Protein AF-A0A961FK51-F1 (afdb_monomer)

Nearest PDB structures (foldseek):
  6w3f-assembly2_B  TM=7.776E-01  e=9.882E-03  synthetic construct
  6w3g-assembly1_A  TM=8.112E-01  e=1.552E-02  synthetic construct
  6w3g-assembly2_B  TM=9.075E-01  e=3.621E-02  synthetic construct
  6w40-assembly1_B  TM=6.971E-01  e=1.485E-01  synthetic construct
  6hnm-assembly1_A  TM=8.144E-01  e=3.274E-01  Streptomyces antibioticus

Radius of gyration: 15.44 Å; Cα contacts (8 Å, |Δi|>4): 160; chains: 1; bounding box: 41×38×41 Å

pLDDT: mean 79.66, std 21.92, range [26.62, 98.5]

Structure (mmCIF, N/CA/C/O backbone):
data_AF-A0A961FK51-F1
#
_entry.id   AF-A0A961FK51-F1
#
loop_
_atom_site.group_PDB
_atom_site.id
_atom_site.type_symbol
_atom_site.label_atom_id
_atom_site.label_alt_id
_atom_site.label_comp_id
_atom_site.label_asym_id
_atom_site.label_entity_id
_atom_site.label_seq_id
_atom_site.pdbx_PDB_ins_code
_atom_site.Cartn_x
_atom_site.Cartn_y
_atom_site.Cartn_z
_atom_site.occupancy
_atom_site.B_iso_or_equiv
_atom_site.auth_seq_id
_atom_site.auth_comp_id
_atom_site.auth_asym_id
_atom_site.auth_atom_id
_atom_site.pdbx_PDB_model_num
ATOM 1 N N . MET A 1 1 ? 21.772 5.260 -7.848 1.00 26.62 1 MET A N 1
ATOM 2 C CA . MET A 1 1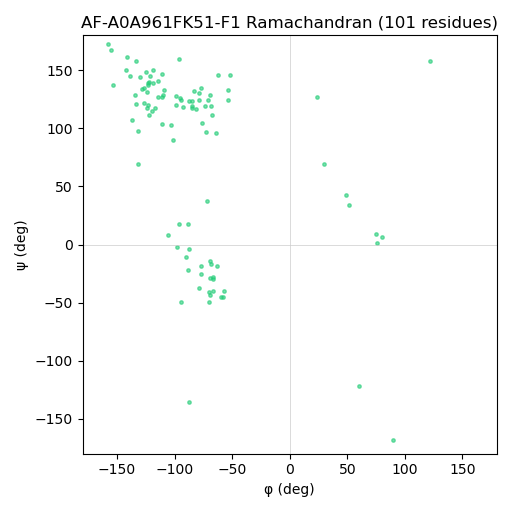 ? 21.547 5.307 -9.307 1.00 26.62 1 MET A CA 1
ATOM 3 C C . MET A 1 1 ? 20.097 5.715 -9.512 1.00 26.62 1 MET A C 1
ATOM 5 O O . MET A 1 1 ? 19.220 4.976 -9.098 1.00 26.62 1 MET A O 1
ATOM 9 N N . ARG A 1 2 ? 19.843 6.945 -9.978 1.00 27.06 2 ARG A N 1
ATOM 10 C CA . ARG A 1 2 ? 18.487 7.399 -10.325 1.00 27.06 2 ARG A CA 1
ATOM 11 C C . ARG A 1 2 ? 18.194 6.869 -11.724 1.00 27.06 2 ARG A C 1
ATOM 13 O O . ARG A 1 2 ? 18.912 7.239 -12.649 1.00 27.06 2 ARG A O 1
ATOM 20 N N . LEU A 1 3 ? 17.201 6.000 -11.871 1.00 31.23 3 LEU A N 1
ATOM 21 C CA . LEU A 1 3 ? 16.642 5.717 -13.186 1.00 31.23 3 LEU A CA 1
ATOM 22 C C . LEU A 1 3 ? 15.751 6.912 -13.523 1.00 31.23 3 LEU A C 1
ATOM 24 O O . LEU A 1 3 ? 14.723 7.130 -12.899 1.00 31.23 3 LEU A O 1
ATOM 28 N N . ASN A 1 4 ? 16.249 7.766 -14.412 1.00 37.56 4 ASN A N 1
ATOM 29 C CA . ASN A 1 4 ? 15.524 8.911 -14.937 1.00 37.56 4 ASN A CA 1
ATOM 30 C C . ASN A 1 4 ? 15.025 8.486 -16.322 1.00 37.56 4 ASN A C 1
ATOM 32 O O . ASN A 1 4 ? 15.760 8.602 -17.302 1.00 37.56 4 ASN A O 1
ATOM 36 N N . CYS A 1 5 ? 13.827 7.906 -16.391 1.00 31.66 5 CYS A N 1
ATOM 37 C CA . CYS A 1 5 ? 13.190 7.536 -17.651 1.00 31.66 5 CYS A CA 1
ATOM 38 C C . CYS A 1 5 ? 12.102 8.570 -17.958 1.00 31.66 5 CYS A C 1
ATOM 40 O O . CYS A 1 5 ? 11.050 8.601 -17.326 1.00 31.66 5 CYS A O 1
ATOM 42 N N . GLY A 1 6 ? 12.386 9.484 -18.886 1.00 37.53 6 GLY A N 1
ATOM 43 C CA . GLY A 1 6 ? 11.431 10.499 -19.312 1.00 37.53 6 GLY A CA 1
ATOM 44 C C . GLY A 1 6 ? 10.327 9.885 -20.167 1.00 37.53 6 GLY A C 1
ATOM 45 O O . GLY A 1 6 ? 10.497 9.749 -21.376 1.00 37.53 6 GLY A O 1
ATOM 46 N N . VAL A 1 7 ? 9.180 9.574 -19.564 1.00 40.78 7 VAL A N 1
ATOM 47 C CA . VAL A 1 7 ? 7.961 9.228 -20.305 1.00 40.78 7 VAL A CA 1
ATOM 48 C C . VAL A 1 7 ? 6.945 10.349 -20.123 1.00 40.78 7 VAL A C 1
ATOM 50 O O . VAL A 1 7 ? 6.312 10.505 -19.084 1.00 40.78 7 VAL A O 1
ATOM 53 N N . ARG A 1 8 ? 6.811 11.168 -21.169 1.00 40.88 8 ARG A N 1
ATOM 54 C CA . ARG A 1 8 ? 5.894 12.309 -21.221 1.00 40.88 8 ARG A CA 1
ATOM 55 C C . ARG A 1 8 ? 4.447 11.801 -21.317 1.00 40.88 8 ARG A C 1
ATOM 57 O O . ARG A 1 8 ? 4.105 11.072 -22.249 1.00 40.88 8 ARG A O 1
ATOM 64 N N . HIS A 1 9 ? 3.589 12.218 -20.386 1.00 37.31 9 HIS A N 1
ATOM 65 C CA . HIS A 1 9 ? 2.146 11.950 -20.424 1.00 37.31 9 HIS A CA 1
ATOM 66 C C . HIS A 1 9 ? 1.525 12.409 -21.761 1.00 37.31 9 HIS A C 1
ATOM 68 O O . HIS A 1 9 ? 1.750 13.535 -22.205 1.00 37.31 9 HIS A O 1
ATOM 74 N N . LYS A 1 10 ? 0.701 11.560 -22.395 1.00 44.88 10 LYS A N 1
ATOM 75 C CA . LYS A 1 10 ? 0.084 11.838 -23.712 1.00 44.88 10 LYS A CA 1
ATOM 76 C C . LYS A 1 10 ? -0.979 12.952 -23.710 1.00 44.88 10 LYS A C 1
ATOM 78 O O . LYS A 1 10 ? -1.338 13.419 -24.785 1.00 44.88 10 LYS A O 1
ATOM 83 N N . ASN A 1 11 ? -1.487 13.382 -22.551 1.00 43.94 11 ASN A N 1
ATOM 84 C CA . ASN A 1 11 ? -2.543 14.397 -22.460 1.00 43.94 11 ASN A CA 1
ATOM 85 C C . ASN A 1 11 ? -2.259 15.423 -21.349 1.00 43.94 11 ASN A C 1
ATOM 87 O O . ASN A 1 11 ? -2.367 15.115 -20.163 1.00 43.94 11 ASN A O 1
ATOM 91 N N . ASN A 1 12 ? -1.890 16.643 -21.741 1.00 49.66 12 ASN A N 1
ATOM 92 C CA . ASN A 1 12 ? -1.342 17.664 -20.842 1.00 49.66 12 ASN A CA 1
ATOM 93 C C . ASN A 1 12 ? -2.406 18.366 -19.971 1.00 49.66 12 ASN A C 1
ATOM 95 O O . ASN A 1 12 ? -2.073 18.961 -18.954 1.00 49.66 12 ASN A O 1
ATOM 99 N N . THR A 1 13 ? -3.688 18.290 -20.341 1.00 46.66 13 THR A N 1
ATOM 100 C CA . THR A 1 13 ? -4.809 18.964 -19.651 1.00 46.66 13 THR A CA 1
ATOM 101 C C . THR A 1 13 ? -5.458 18.138 -18.539 1.00 46.66 13 THR A C 1
ATOM 103 O O . THR A 1 13 ? -6.234 18.681 -17.761 1.00 46.66 13 THR A O 1
ATOM 106 N N . GLN A 1 14 ? -5.137 16.846 -18.429 1.00 46.41 14 GLN A N 1
ATOM 107 C CA . GLN A 1 14 ? -5.556 15.978 -17.314 1.00 46.41 14 GLN A CA 1
ATOM 108 C C . GLN A 1 14 ? -4.410 15.682 -16.340 1.00 46.41 14 GLN A C 1
ATOM 110 O O . GLN A 1 14 ? -4.545 14.840 -15.451 1.00 46.41 14 GLN A O 1
ATOM 115 N N . LYS A 1 15 ? -3.269 16.361 -16.506 1.00 43.84 15 LYS A N 1
ATOM 116 C CA . LYS A 1 15 ? -2.144 16.258 -15.586 1.00 43.84 15 LYS A CA 1
ATOM 117 C C . LYS A 1 15 ? -2.583 16.876 -14.258 1.00 43.84 15 LYS A C 1
ATOM 119 O O . LYS A 1 15 ? -2.807 18.082 -14.174 1.00 43.84 15 LYS A O 1
ATOM 124 N N . LEU A 1 16 ? -2.735 16.050 -13.223 1.00 47.66 16 LEU A N 1
ATOM 125 C CA . LEU A 1 16 ? -2.748 16.553 -11.849 1.00 47.66 16 LEU A CA 1
ATOM 126 C C . LEU A 1 16 ? -1.485 17.421 -11.665 1.00 47.66 16 LEU A C 1
ATOM 128 O O . LEU A 1 16 ? -0.463 17.071 -12.254 1.00 47.66 16 LEU A O 1
ATOM 132 N N . PRO A 1 17 ? -1.498 18.515 -10.880 1.00 50.75 17 PRO A N 1
ATOM 133 C CA . PRO A 1 17 ? -0.338 19.396 -10.663 1.00 50.75 17 PRO A CA 1
ATOM 134 C C . PRO A 1 17 ? 0.745 18.731 -9.787 1.00 50.75 17 PRO A C 1
ATOM 136 O O . PRO A 1 17 ? 1.359 19.344 -8.924 1.00 50.75 17 PRO A O 1
ATOM 139 N N . LEU A 1 18 ? 0.930 17.435 -9.982 1.00 53.22 18 LEU A N 1
ATOM 140 C CA . LEU A 1 18 ? 1.931 16.583 -9.396 1.00 53.22 18 LEU A CA 1
ATOM 141 C C . LEU A 1 18 ? 3.032 16.470 -10.447 1.00 53.22 18 LEU A C 1
ATOM 143 O O . LEU A 1 18 ? 2.761 16.157 -11.613 1.00 53.22 18 LEU A O 1
ATOM 147 N N . GLU A 1 19 ? 4.271 16.748 -10.058 1.00 52.50 19 GLU A N 1
ATOM 148 C CA . GLU A 1 19 ? 5.417 16.348 -10.865 1.00 52.50 19 GLU A CA 1
ATOM 149 C C . GLU A 1 19 ? 5.430 14.819 -10.911 1.00 52.50 19 GLU A C 1
ATOM 151 O O . GLU A 1 19 ? 5.792 14.186 -9.930 1.00 52.50 19 GLU A O 1
ATOM 156 N N . GLU A 1 20 ? 4.847 14.316 -12.004 1.00 63.50 20 GLU A N 1
ATOM 157 C CA . GLU A 1 20 ? 4.826 12.979 -12.610 1.00 63.50 20 GLU A CA 1
ATOM 158 C C . GLU A 1 20 ? 5.098 11.786 -11.668 1.00 63.50 20 GLU A C 1
ATOM 160 O O . GLU A 1 20 ? 6.072 11.738 -10.943 1.00 63.50 20 GLU A O 1
ATOM 165 N N . GLY A 1 21 ? 4.204 10.794 -11.663 1.00 62.84 21 GLY A N 1
ATOM 166 C CA . GLY A 1 21 ? 4.306 9.581 -10.842 1.00 62.84 21 GLY A CA 1
ATOM 167 C C . GLY A 1 21 ? 3.114 9.372 -9.902 1.00 62.84 21 GLY A C 1
ATOM 168 O O . GLY A 1 21 ? 2.360 10.298 -9.590 1.00 62.84 21 GLY A O 1
ATOM 169 N N . SER A 1 22 ? 2.890 8.128 -9.471 1.00 72.12 22 SER A N 1
ATOM 170 C CA . SER A 1 22 ? 1.736 7.785 -8.627 1.00 72.12 22 SER A CA 1
ATOM 171 C C . SER A 1 22 ? 1.852 8.374 -7.216 1.00 72.12 22 SER A C 1
ATOM 173 O O . SER A 1 22 ? 2.827 8.138 -6.502 1.00 72.12 22 SER A O 1
ATOM 175 N N . ILE A 1 23 ? 0.813 9.080 -6.753 1.00 80.50 23 ILE A N 1
ATOM 176 C CA . ILE A 1 23 ? 0.789 9.626 -5.383 1.00 80.50 23 ILE A CA 1
ATOM 177 C C . ILE A 1 23 ? 0.723 8.545 -4.313 1.00 80.50 23 ILE A C 1
ATOM 179 O O . ILE A 1 23 ? 1.227 8.766 -3.213 1.00 80.50 23 ILE A O 1
ATOM 183 N N . PHE A 1 24 ? 0.145 7.391 -4.643 1.00 86.06 24 PHE A N 1
ATOM 184 C CA . PHE A 1 24 ? -0.122 6.301 -3.707 1.00 86.06 24 PHE A CA 1
ATOM 185 C C . PHE A 1 24 ? 0.933 5.202 -3.727 1.00 86.06 24 PHE A C 1
ATOM 187 O O . PHE A 1 24 ? 0.820 4.268 -2.945 1.00 86.06 24 PHE A O 1
ATOM 194 N N . LEU A 1 25 ? 1.941 5.299 -4.594 1.00 81.25 25 LEU A N 1
ATOM 195 C CA . LEU A 1 25 ? 2.975 4.276 -4.707 1.00 81.25 25 LEU A CA 1
ATOM 196 C C . LEU A 1 25 ? 4.348 4.858 -4.389 1.00 81.25 25 LEU A C 1
ATOM 198 O O . LEU A 1 25 ? 4.630 6.048 -4.588 1.00 81.25 25 LEU A O 1
ATOM 202 N N . SER A 1 26 ? 5.220 4.009 -3.861 1.00 77.69 26 SER A N 1
ATOM 203 C CA . SER A 1 26 ? 6.618 4.369 -3.643 1.00 77.69 26 SER A CA 1
ATOM 204 C C . SER A 1 26 ? 7.447 4.341 -4.938 1.00 77.69 26 SER A C 1
ATOM 206 O O . SER A 1 26 ? 8.416 5.109 -5.035 1.00 77.69 26 SER A O 1
ATOM 208 N N . CYS A 1 27 ? 7.038 3.548 -5.937 1.00 78.75 27 CYS A N 1
ATOM 209 C CA . CYS A 1 27 ? 7.585 3.534 -7.297 1.00 78.75 27 CYS A CA 1
ATOM 210 C C . CYS A 1 27 ? 6.954 4.633 -8.169 1.00 78.75 27 CYS A C 1
ATOM 212 O O . CYS A 1 27 ? 5.734 4.811 -8.181 1.00 78.75 27 CYS A O 1
ATOM 214 N N . TYR A 1 28 ? 7.801 5.385 -8.876 1.00 74.94 28 TYR A N 1
ATOM 215 C CA . TYR A 1 28 ? 7.401 6.531 -9.696 1.00 74.94 28 TYR A CA 1
ATOM 216 C C . TYR A 1 28 ? 6.612 6.079 -10.929 1.00 74.94 28 TYR A C 1
ATOM 218 O O . TYR A 1 28 ? 5.557 6.631 -11.235 1.00 74.94 28 TYR A O 1
ATOM 226 N N . GLU A 1 29 ? 7.095 5.019 -11.570 1.00 78.50 29 GLU A N 1
ATOM 227 C CA . GLU A 1 29 ? 6.555 4.387 -12.772 1.00 78.50 29 GLU A CA 1
ATOM 228 C C . GLU A 1 29 ? 5.208 3.689 -12.516 1.00 78.50 29 GLU A C 1
ATOM 230 O O . GLU A 1 29 ? 4.442 3.427 -13.442 1.00 78.50 29 GLU A O 1
ATOM 235 N N . GLY A 1 30 ? 4.881 3.450 -11.244 1.00 83.19 30 GLY A N 1
ATOM 236 C CA . GLY A 1 30 ? 3.697 2.720 -10.815 1.00 83.19 30 GLY A CA 1
ATOM 237 C C . GLY A 1 30 ? 3.956 1.221 -10.690 1.00 83.19 30 GLY A C 1
ATOM 238 O O . GLY A 1 30 ? 5.098 0.779 -10.690 1.00 83.19 30 GLY A O 1
ATOM 239 N N . ALA A 1 31 ? 2.892 0.437 -10.535 1.00 87.31 31 ALA A N 1
ATOM 240 C CA . ALA A 1 31 ? 2.964 -1.017 -10.424 1.00 87.31 31 ALA A CA 1
ATOM 241 C C . ALA A 1 31 ? 2.201 -1.671 -11.579 1.00 87.31 31 ALA A C 1
ATOM 243 O O . ALA A 1 31 ? 1.108 -1.226 -11.933 1.00 87.31 31 ALA A O 1
ATOM 244 N N . SER A 1 32 ? 2.774 -2.735 -12.134 1.00 89.94 32 SER A N 1
ATOM 245 C CA . SER A 1 32 ? 2.134 -3.603 -13.125 1.00 89.94 32 SER A CA 1
ATOM 246 C C . SER A 1 32 ? 1.173 -4.584 -12.452 1.00 89.94 32 SER A C 1
ATOM 248 O O . SER A 1 32 ? 0.098 -4.859 -12.985 1.00 89.94 32 SER A O 1
ATOM 250 N N . THR A 1 33 ? 1.532 -5.092 -11.269 1.00 93.00 33 THR A N 1
ATOM 251 C CA . THR A 1 33 ? 0.710 -6.020 -10.480 1.00 93.00 33 THR A CA 1
ATOM 252 C C . THR A 1 33 ? 0.803 -5.716 -8.985 1.00 93.00 33 THR A C 1
ATOM 254 O O . THR A 1 33 ? 1.718 -5.025 -8.526 1.00 93.00 33 THR A O 1
ATOM 257 N N . PHE A 1 34 ? -0.167 -6.227 -8.225 1.00 95.38 34 PHE A N 1
ATOM 258 C CA . PHE A 1 34 ? -0.160 -6.175 -6.768 1.00 95.38 34 PHE A CA 1
ATOM 259 C C . PHE A 1 34 ? -0.719 -7.467 -6.169 1.00 95.38 34 PHE A C 1
ATOM 261 O O . PHE A 1 34 ? -1.618 -8.086 -6.742 1.00 95.38 34 PHE A O 1
ATOM 268 N N . GLU A 1 35 ? -0.239 -7.809 -4.979 1.00 97.44 35 GLU A N 1
ATOM 269 C CA . GLU A 1 35 ? -0.779 -8.858 -4.124 1.00 97.44 35 GLU A CA 1
ATOM 270 C C . GLU A 1 35 ? -0.991 -8.317 -2.708 1.00 97.44 35 GLU A C 1
ATOM 272 O O . GLU A 1 35 ? -0.242 -7.473 -2.209 1.00 97.44 35 GLU A O 1
ATOM 277 N N . ILE A 1 36 ? -2.058 -8.778 -2.055 1.00 97.31 36 ILE A N 1
ATOM 278 C CA . ILE A 1 36 ? -2.300 -8.457 -0.649 1.00 97.31 36 ILE A CA 1
ATOM 279 C C . ILE A 1 36 ? -1.513 -9.450 0.197 1.00 97.31 36 ILE A C 1
ATOM 281 O O . ILE A 1 36 ? -1.780 -10.650 0.150 1.00 97.31 36 ILE A O 1
ATOM 285 N N . GLY A 1 37 ? -0.571 -8.935 0.979 1.00 95.62 37 GLY A N 1
ATOM 286 C CA . GLY A 1 37 ? 0.207 -9.728 1.917 1.00 95.62 37 GLY A CA 1
ATOM 287 C C . GLY A 1 37 ? -0.486 -9.855 3.277 1.00 95.62 37 GLY A C 1
ATOM 288 O O . GLY A 1 37 ? -1.687 -10.100 3.398 1.00 95.62 37 GLY A O 1
ATOM 289 N N . SER A 1 38 ? 0.293 -9.679 4.339 1.00 97.12 38 SER A N 1
ATOM 290 C CA . SER A 1 38 ? -0.180 -9.696 5.720 1.00 97.12 38 SER A CA 1
ATOM 291 C C . SER A 1 38 ? -1.185 -8.584 6.048 1.00 97.12 38 SER A C 1
ATOM 293 O O . SER A 1 38 ? -1.096 -7.453 5.563 1.00 97.12 38 SER A O 1
ATOM 295 N N . ILE A 1 39 ? -2.127 -8.915 6.934 1.00 98.06 39 ILE A N 1
ATOM 296 C CA . ILE A 1 39 ? -3.128 -7.997 7.479 1.00 98.06 39 ILE A 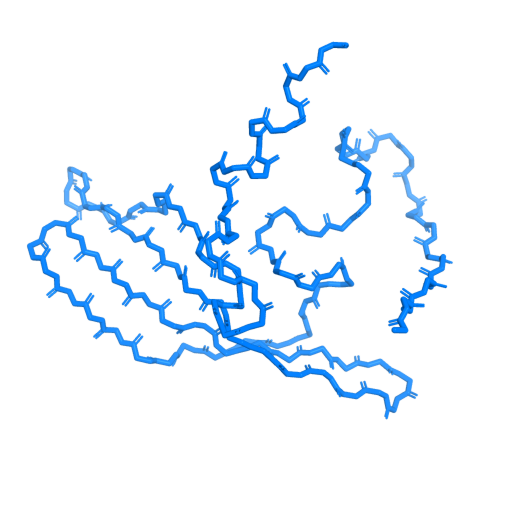CA 1
ATOM 297 C C . ILE A 1 39 ? -3.060 -8.077 9.004 1.00 98.06 39 ILE A C 1
ATOM 299 O O . ILE A 1 39 ? -3.285 -9.140 9.584 1.00 98.06 39 ILE A O 1
ATOM 303 N N . ALA A 1 40 ? -2.799 -6.948 9.658 1.00 98.06 40 ALA A N 1
ATOM 304 C CA . ALA A 1 40 ? -2.823 -6.819 11.111 1.00 98.06 40 ALA A CA 1
ATOM 305 C C . ALA A 1 40 ? -3.908 -5.818 11.521 1.00 98.06 40 ALA A C 1
ATOM 307 O O . ALA A 1 40 ? -3.831 -4.644 11.171 1.00 98.06 40 ALA A O 1
ATOM 308 N N . VAL A 1 41 ? -4.924 -6.267 12.264 1.00 98.19 41 VAL A N 1
ATOM 309 C CA . VAL A 1 41 ? -6.041 -5.422 12.723 1.00 98.19 41 VAL A CA 1
ATOM 310 C C . VAL A 1 41 ? -5.952 -5.204 14.231 1.00 98.19 41 VAL A C 1
ATOM 312 O O . VAL A 1 41 ? -5.914 -6.165 14.995 1.00 98.19 41 VAL A O 1
ATOM 315 N N . THR A 1 42 ? -6.010 -3.943 14.657 1.00 97.50 42 THR A N 1
ATOM 316 C CA . THR A 1 42 ? -6.008 -3.531 16.067 1.00 97.50 42 THR A CA 1
ATOM 317 C C . THR A 1 42 ? -7.131 -2.521 16.298 1.00 97.50 42 THR A C 1
ATOM 319 O O . THR A 1 42 ? -6.988 -1.329 16.018 1.00 97.50 42 THR A O 1
ATOM 322 N N . GLY A 1 43 ? -8.274 -3.002 16.799 1.00 97.06 43 GLY A N 1
ATOM 323 C CA . GLY A 1 43 ? -9.476 -2.186 16.998 1.00 97.06 43 GLY A CA 1
ATOM 324 C C . GLY A 1 43 ? -9.987 -1.581 15.685 1.00 97.06 43 GLY A C 1
ATOM 325 O O . GLY A 1 43 ? -10.264 -2.298 14.724 1.00 97.06 43 GLY A O 1
ATOM 326 N N . ASP A 1 44 ? -10.070 -0.252 15.637 1.00 98.00 44 ASP A N 1
ATOM 327 C CA . ASP A 1 44 ? -10.484 0.514 14.453 1.00 98.00 44 ASP A CA 1
ATOM 328 C C . ASP A 1 44 ? -9.320 0.867 13.515 1.00 98.00 44 ASP A C 1
ATOM 330 O O . ASP A 1 44 ? -9.442 1.780 12.698 1.00 98.00 44 ASP A O 1
ATOM 334 N N . ARG A 1 45 ? -8.176 0.183 13.625 1.00 98.44 45 ARG A N 1
ATOM 335 C CA . ARG A 1 45 ? -7.025 0.358 12.731 1.00 98.44 45 ARG A CA 1
ATOM 336 C C . ARG A 1 45 ? -6.606 -0.958 12.099 1.00 98.44 45 ARG A C 1
ATOM 338 O O . ARG A 1 45 ? -6.735 -2.008 12.726 1.00 98.44 45 ARG A O 1
ATOM 345 N N . ALA A 1 46 ? -6.080 -0.891 10.883 1.00 98.38 46 ALA A N 1
ATOM 346 C CA . ALA A 1 46 ? -5.429 -2.026 10.246 1.00 98.38 46 ALA A CA 1
ATOM 347 C C . ALA A 1 46 ? -4.164 -1.593 9.501 1.00 98.38 46 ALA A C 1
ATOM 349 O O . ALA A 1 46 ? -4.122 -0.503 8.933 1.00 98.38 46 ALA A O 1
ATOM 350 N N . GLU A 1 47 ? -3.156 -2.457 9.497 1.00 98.44 47 GLU A N 1
ATOM 351 C CA . GLU A 1 47 ? -1.987 -2.361 8.626 1.00 98.44 47 GLU A CA 1
ATOM 352 C C . GLU A 1 47 ? -2.058 -3.509 7.615 1.00 98.44 47 GLU A C 1
ATOM 354 O O . GLU A 1 47 ? -2.235 -4.667 8.000 1.00 98.44 47 GLU A O 1
ATOM 359 N N . VAL A 1 48 ? -1.967 -3.181 6.327 1.00 98.44 48 VAL A N 1
ATOM 360 C CA . VAL A 1 48 ? -2.026 -4.149 5.225 1.00 98.44 48 VAL A CA 1
ATOM 361 C C . VAL A 1 48 ? -0.774 -3.992 4.380 1.00 98.44 48 VAL 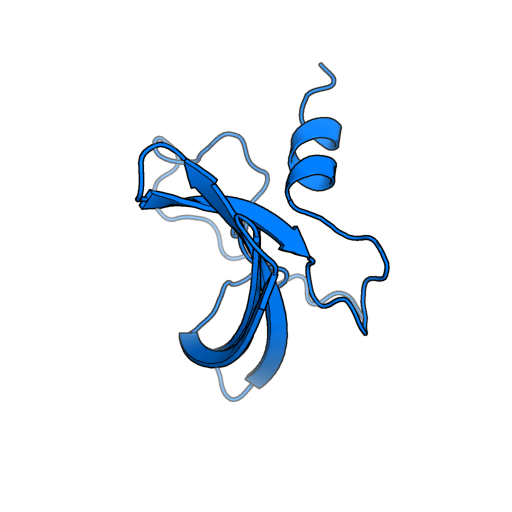A C 1
ATOM 363 O O . VAL A 1 48 ? -0.557 -2.924 3.807 1.00 98.44 48 VAL A O 1
ATOM 366 N N . THR A 1 49 ? 0.051 -5.032 4.301 1.00 98.12 49 THR A N 1
ATOM 367 C CA . THR A 1 49 ? 1.194 -5.046 3.379 1.00 98.12 49 THR A CA 1
ATOM 368 C C . THR A 1 49 ? 0.697 -5.326 1.966 1.00 98.12 49 THR A C 1
ATOM 370 O O . THR A 1 49 ? -0.117 -6.229 1.766 1.00 98.12 49 THR A O 1
ATOM 373 N N . ILE A 1 50 ? 1.185 -4.561 0.997 1.00 97.31 50 ILE A N 1
ATOM 374 C CA . ILE A 1 50 ? 0.848 -4.702 -0.416 1.00 97.31 50 ILE A CA 1
ATOM 375 C C . ILE A 1 50 ? 2.150 -4.940 -1.164 1.00 97.31 50 ILE A C 1
ATOM 377 O O . ILE A 1 50 ? 2.987 -4.038 -1.249 1.00 97.31 50 ILE A O 1
ATOM 381 N N . ASP A 1 51 ? 2.304 -6.150 -1.684 1.00 97.19 51 ASP A N 1
ATOM 382 C CA . ASP A 1 51 ? 3.456 -6.535 -2.484 1.00 97.19 51 ASP A CA 1
ATOM 383 C C . ASP A 1 51 ? 3.199 -6.109 -3.924 1.00 97.19 51 ASP A C 1
ATOM 385 O O . ASP A 1 51 ? 2.165 -6.420 -4.515 1.00 97.19 51 ASP A O 1
ATOM 389 N N . LEU A 1 52 ? 4.109 -5.315 -4.469 1.00 94.38 52 LEU A N 1
ATOM 390 C CA . LEU A 1 52 ? 3.949 -4.623 -5.738 1.00 94.38 52 LEU A CA 1
ATOM 391 C C . LEU A 1 52 ? 5.074 -5.043 -6.669 1.00 94.38 52 LEU A C 1
ATOM 393 O O . LEU A 1 52 ? 6.228 -5.168 -6.257 1.00 94.38 52 LEU A O 1
ATOM 397 N N . THR A 1 53 ? 4.730 -5.241 -7.938 1.00 93.06 53 THR A N 1
ATOM 398 C CA . THR A 1 53 ? 5.713 -5.524 -8.984 1.00 93.06 53 THR A CA 1
ATOM 399 C C . THR A 1 53 ? 5.532 -4.548 -10.133 1.00 93.06 53 THR A C 1
ATOM 401 O O . THR A 1 53 ? 4.415 -4.302 -10.587 1.00 93.06 53 THR A O 1
ATOM 404 N N . TYR A 1 54 ? 6.641 -4.005 -10.620 1.00 89.69 54 TYR A N 1
ATOM 405 C CA . TYR A 1 54 ? 6.735 -3.289 -11.883 1.00 89.69 54 TYR A CA 1
ATOM 406 C C . TYR A 1 54 ? 7.521 -4.131 -12.880 1.00 89.69 54 TYR A C 1
ATOM 408 O O . TYR A 1 54 ? 8.600 -4.625 -12.551 1.00 89.69 54 TYR A O 1
ATOM 416 N N . GLU A 1 55 ? 6.992 -4.256 -14.093 1.00 90.38 55 GLU A N 1
ATOM 417 C CA . GLU A 1 55 ? 7.643 -4.951 -15.200 1.00 90.38 55 GLU A CA 1
ATOM 418 C C . GLU A 1 55 ? 7.562 -4.119 -16.478 1.00 90.38 55 GLU A C 1
ATOM 420 O O . GLU A 1 55 ? 6.468 -3.829 -16.966 1.00 90.38 55 GLU A O 1
ATOM 425 N N . GLU A 1 56 ? 8.717 -3.773 -17.046 1.00 87.06 56 GLU A N 1
ATOM 426 C CA . GLU A 1 56 ? 8.812 -3.137 -18.361 1.00 87.06 56 GLU A CA 1
ATOM 427 C C . GLU A 1 56 ? 10.161 -3.459 -19.015 1.00 87.06 56 GLU A C 1
ATOM 429 O O . GLU A 1 56 ? 11.203 -3.415 -18.368 1.00 87.06 56 GLU A O 1
ATOM 434 N N . ALA A 1 57 ? 10.155 -3.774 -20.316 1.00 90.81 57 ALA A N 1
ATOM 435 C CA . ALA A 1 57 ? 11.367 -3.965 -21.124 1.00 90.81 57 ALA A CA 1
ATOM 436 C C . ALA A 1 57 ? 12.409 -4.942 -20.522 1.00 90.81 57 ALA A C 1
ATOM 438 O O . ALA A 1 57 ? 13.613 -4.763 -20.694 1.00 90.81 57 ALA A O 1
ATOM 439 N N . GLY A 1 58 ? 11.947 -5.986 -19.822 1.00 89.56 58 GLY A N 1
ATOM 440 C CA . GLY A 1 58 ? 12.811 -6.980 -19.170 1.00 89.56 58 GLY A CA 1
ATOM 441 C C . GLY A 1 58 ? 13.395 -6.542 -17.822 1.00 89.56 58 GLY A C 1
ATOM 442 O O . GLY A 1 58 ? 14.221 -7.259 -17.263 1.00 89.56 58 GLY A O 1
ATOM 443 N N . ILE A 1 59 ? 12.979 -5.388 -17.296 1.00 86.12 59 ILE A N 1
ATOM 444 C CA . ILE A 1 59 ? 13.285 -4.931 -15.940 1.00 86.12 59 ILE A CA 1
ATOM 445 C C . ILE A 1 59 ? 12.118 -5.315 -15.033 1.00 86.12 59 ILE A C 1
ATOM 447 O O . ILE A 1 59 ? 10.983 -4.924 -15.300 1.00 86.12 59 ILE A O 1
ATOM 451 N N . THR A 1 60 ? 12.422 -6.019 -13.943 1.00 91.88 60 THR A N 1
ATOM 452 C CA . THR A 1 60 ? 11.473 -6.325 -12.866 1.00 91.88 60 THR A CA 1
ATOM 453 C C . THR A 1 60 ? 11.921 -5.632 -11.584 1.00 91.88 60 THR A C 1
ATOM 455 O O . THR A 1 60 ? 13.066 -5.790 -11.153 1.00 91.88 60 THR A O 1
ATOM 458 N N . VAL A 1 61 ? 11.020 -4.872 -10.962 1.00 89.75 61 VAL A N 1
ATOM 459 C CA . VAL A 1 61 ? 11.229 -4.236 -9.654 1.00 89.75 61 VAL A CA 1
ATOM 460 C C . VAL A 1 61 ? 10.119 -4.683 -8.718 1.00 89.75 61 VAL A C 1
ATOM 462 O O . VAL A 1 61 ? 8.948 -4.609 -9.076 1.00 89.75 61 VAL A O 1
ATOM 465 N N . GLN A 1 62 ? 10.487 -5.121 -7.517 1.00 93.50 62 GLN A N 1
ATOM 466 C CA . GLN A 1 62 ? 9.550 -5.553 -6.484 1.00 93.50 62 GLN A CA 1
ATOM 467 C C . GLN A 1 62 ? 9.766 -4.750 -5.208 1.00 93.50 62 GLN A C 1
ATOM 469 O O . GLN A 1 62 ? 10.907 -4.472 -4.832 1.00 93.50 62 GLN A O 1
ATOM 474 N N . TRP A 1 63 ? 8.673 -4.368 -4.557 1.00 93.81 63 TRP A N 1
ATOM 475 C CA . TRP A 1 63 ? 8.695 -3.668 -3.276 1.00 93.81 63 TRP A CA 1
ATOM 476 C C . TRP A 1 63 ? 7.388 -3.900 -2.516 1.00 93.81 63 TRP A C 1
ATOM 478 O O . TRP A 1 63 ? 6.399 -4.359 -3.084 1.00 93.81 63 TRP A O 1
ATOM 488 N N . THR A 1 64 ? 7.377 -3.532 -1.238 1.00 95.81 64 THR A N 1
ATOM 489 C CA . THR A 1 64 ? 6.194 -3.645 -0.381 1.00 95.81 64 THR A CA 1
ATOM 490 C C . THR A 1 64 ? 5.844 -2.280 0.192 1.00 95.81 64 THR A C 1
ATOM 492 O O . THR A 1 64 ? 6.637 -1.692 0.925 1.00 95.81 64 THR A O 1
ATOM 495 N N . ASP A 1 65 ? 4.642 -1.786 -0.092 1.00 95.94 65 ASP A N 1
ATOM 496 C CA . ASP A 1 65 ? 4.068 -0.636 0.615 1.00 95.94 65 ASP A CA 1
ATOM 497 C C . ASP A 1 65 ? 3.141 -1.132 1.744 1.00 95.94 65 ASP A C 1
ATOM 499 O O . ASP A 1 65 ? 2.677 -2.273 1.734 1.00 95.94 65 ASP A O 1
ATOM 503 N N . ILE A 1 66 ? 2.859 -0.290 2.744 1.00 97.88 66 ILE A N 1
ATOM 504 C CA . ILE A 1 66 ? 1.912 -0.621 3.825 1.00 97.88 66 ILE A CA 1
ATOM 505 C C . ILE A 1 66 ? 0.764 0.380 3.824 1.00 97.88 66 ILE A C 1
ATOM 507 O O . ILE A 1 66 ? 0.964 1.556 4.138 1.00 97.88 66 ILE A O 1
ATOM 511 N N . ALA A 1 67 ? -0.448 -0.089 3.530 1.00 97.94 67 ALA A N 1
ATOM 512 C CA . ALA A 1 67 ? -1.664 0.697 3.679 1.00 97.94 67 ALA A CA 1
ATOM 513 C C . ALA A 1 67 ? -2.094 0.724 5.150 1.00 97.94 67 ALA A C 1
ATOM 515 O O . ALA A 1 67 ? -2.292 -0.318 5.781 1.00 97.94 67 ALA A O 1
ATOM 516 N N . LEU A 1 68 ? -2.253 1.930 5.689 1.00 98.25 68 LEU A N 1
ATOM 517 C CA . LEU A 1 68 ? -2.785 2.161 7.024 1.00 98.25 68 LEU A CA 1
ATOM 518 C C . LEU A 1 68 ? -4.260 2.518 6.887 1.00 98.25 68 LEU A C 1
ATOM 520 O O . LEU A 1 68 ? -4.610 3.494 6.224 1.00 98.25 68 LEU A O 1
ATOM 524 N N . LEU A 1 69 ? -5.129 1.715 7.492 1.00 98.44 69 LEU A N 1
ATOM 525 C CA . LEU A 1 69 ? -6.575 1.883 7.417 1.00 98.44 69 LEU A CA 1
ATOM 526 C C . LEU A 1 69 ? -7.146 2.316 8.764 1.00 98.44 69 LEU A C 1
ATOM 528 O O . LEU A 1 69 ? -6.700 1.863 9.821 1.00 98.44 69 LEU A O 1
ATOM 532 N N . VAL A 1 70 ? -8.199 3.128 8.711 1.00 98.50 70 VAL A N 1
ATOM 533 C CA . VAL A 1 70 ? -9.017 3.506 9.866 1.00 98.50 70 VAL A CA 1
ATOM 534 C C . VAL A 1 70 ? -10.479 3.147 9.623 1.00 98.50 70 VAL A C 1
ATOM 536 O O . VAL A 1 70 ? -11.017 3.366 8.537 1.00 98.50 70 VAL A O 1
ATOM 539 N N . ARG A 1 71 ? -11.148 2.588 10.633 1.00 98.31 71 ARG A N 1
ATOM 540 C CA . ARG A 1 71 ? -12.577 2.286 10.576 1.00 98.31 71 ARG A CA 1
ATOM 541 C C . ARG A 1 71 ? -13.380 3.502 11.030 1.00 98.31 71 ARG A C 1
ATOM 543 O O . ARG A 1 71 ? -13.201 4.013 12.137 1.00 98.31 71 ARG A O 1
ATOM 550 N N . ARG A 1 72 ? -14.290 3.973 10.178 1.00 97.06 72 ARG A N 1
ATOM 551 C CA . ARG A 1 72 ? -15.232 5.067 10.466 1.00 97.06 72 ARG A CA 1
ATOM 552 C C . ARG A 1 72 ? -16.620 4.675 9.985 1.00 97.06 72 ARG A C 1
ATOM 554 O O . ARG A 1 72 ? -16.781 4.228 8.854 1.00 97.06 72 ARG A O 1
ATOM 561 N N . SER A 1 73 ? -17.615 4.796 10.863 1.00 95.88 73 SER A N 1
ATOM 562 C CA . SER A 1 73 ? -19.009 4.424 10.569 1.00 95.88 73 SER A CA 1
ATOM 563 C C . SER A 1 73 ? -19.140 3.022 9.949 1.00 95.88 73 SER A C 1
ATOM 565 O O . SER A 1 73 ? -19.846 2.823 8.964 1.00 95.88 73 SER A O 1
ATOM 567 N N . GLY A 1 74 ? -18.390 2.057 10.494 1.00 95.19 74 GLY A N 1
ATOM 568 C CA . GLY A 1 74 ? -18.387 0.663 10.041 1.00 95.19 74 GLY A CA 1
ATOM 569 C C . GLY A 1 74 ? -17.622 0.379 8.741 1.00 95.19 74 GLY A C 1
ATOM 570 O O . GLY A 1 74 ? -17.591 -0.773 8.320 1.00 95.19 74 GLY A O 1
ATOM 571 N N . LYS A 1 75 ? -16.985 1.377 8.116 1.00 97.38 75 LYS A N 1
ATOM 572 C CA . LYS A 1 75 ? -16.240 1.226 6.855 1.00 97.38 75 LYS A CA 1
ATOM 573 C C . LYS A 1 75 ? -14.753 1.482 7.059 1.00 97.38 75 LYS A C 1
ATOM 575 O O . LYS A 1 75 ? -14.382 2.388 7.802 1.00 97.38 75 LYS A O 1
ATOM 580 N N . TRP A 1 76 ? -13.915 0.697 6.391 1.00 97.44 76 TRP A N 1
ATOM 581 C CA . TRP A 1 76 ? -12.478 0.944 6.331 1.00 97.44 76 TRP A C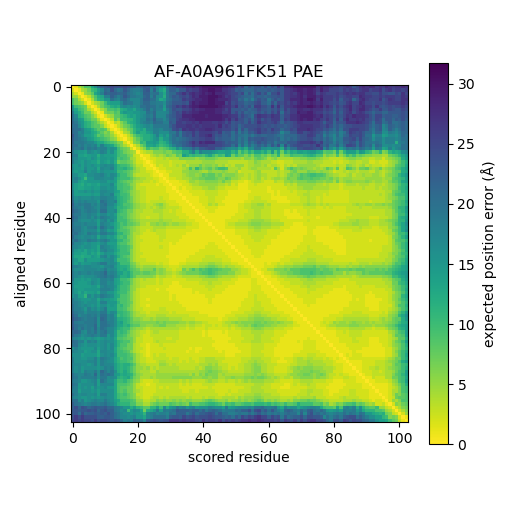A 1
ATOM 582 C C . TRP A 1 76 ? -12.177 2.035 5.311 1.00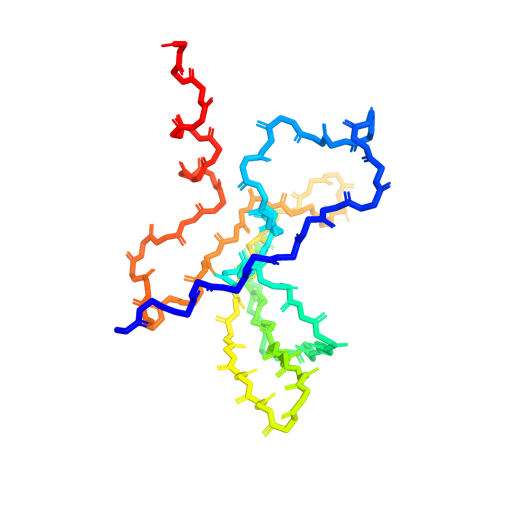 97.44 76 TRP A C 1
ATOM 584 O O . TRP A 1 76 ? -12.655 1.982 4.179 1.00 97.44 76 TRP A O 1
ATOM 594 N N . LEU A 1 77 ? -11.390 3.015 5.731 1.00 97.50 77 LEU A N 1
ATOM 595 C CA . LEU A 1 77 ? -10.905 4.11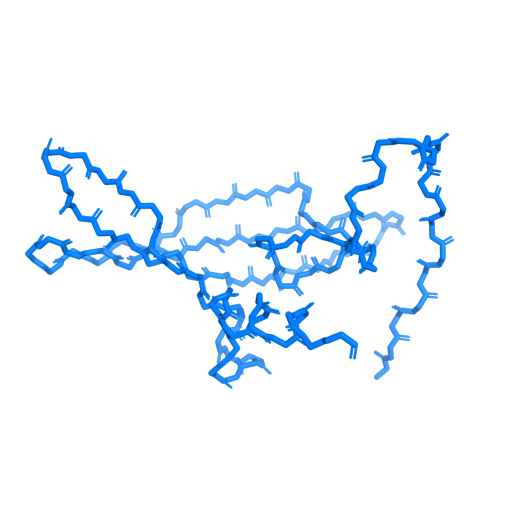3 4.911 1.00 97.50 77 LEU A CA 1
ATOM 596 C C . LEU A 1 77 ? -9.379 4.082 4.924 1.00 97.50 77 LEU A C 1
ATOM 598 O O . LEU A 1 77 ? -8.784 3.750 5.950 1.00 97.50 77 LEU A O 1
ATOM 602 N N . LEU A 1 78 ? -8.757 4.440 3.802 1.00 95.56 78 LEU A N 1
ATOM 603 C CA . LEU A 1 78 ? -7.316 4.657 3.743 1.00 95.56 78 LEU A CA 1
ATOM 604 C C . LEU A 1 78 ? -6.967 5.916 4.550 1.00 95.56 78 LEU A C 1
ATOM 606 O O . LEU A 1 78 ? -7.470 6.995 4.246 1.00 95.56 78 LEU A O 1
ATOM 610 N N . ASP A 1 79 ? -6.142 5.756 5.581 1.00 96.38 79 ASP A N 1
ATOM 611 C CA . ASP A 1 79 ? -5.687 6.828 6.475 1.00 96.38 79 ASP A CA 1
ATOM 612 C C . ASP A 1 79 ? -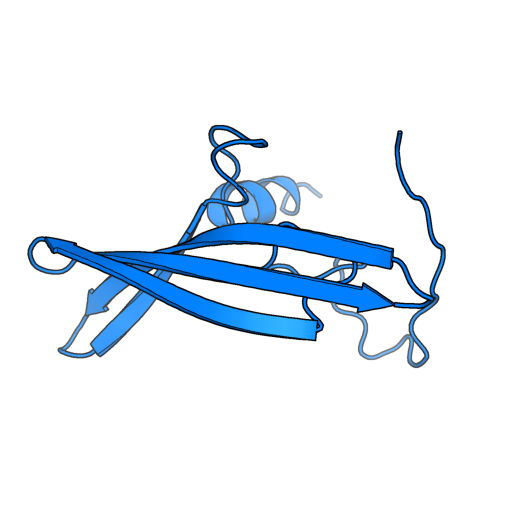4.337 7.390 6.002 1.00 96.38 79 ASP A C 1
ATOM 614 O O . ASP A 1 79 ? -4.173 8.597 5.836 1.00 96.38 79 ASP A O 1
ATOM 618 N N . ASP A 1 80 ? -3.374 6.506 5.727 1.00 96.62 80 ASP A N 1
ATOM 619 C CA . ASP A 1 80 ? -2.039 6.859 5.235 1.00 96.62 80 ASP A CA 1
ATOM 620 C C . ASP A 1 80 ? -1.411 5.648 4.514 1.00 96.62 80 ASP A C 1
ATOM 622 O O . ASP A 1 80 ? -1.945 4.536 4.538 1.00 96.62 80 ASP A O 1
ATOM 626 N N . ILE A 1 81 ? -0.258 5.849 3.880 1.00 96.19 81 ILE A N 1
ATOM 627 C CA . ILE A 1 81 ? 0.562 4.778 3.299 1.00 96.19 81 ILE A CA 1
ATOM 628 C C . ILE A 1 81 ? 1.979 4.946 3.827 1.00 96.19 81 ILE A C 1
ATOM 630 O O . ILE A 1 81 ? 2.501 6.059 3.800 1.00 96.19 81 ILE A O 1
ATOM 634 N N . ARG A 1 82 ? 2.620 3.863 4.278 1.00 96.00 82 ARG A N 1
ATOM 635 C CA . ARG A 1 82 ? 4.078 3.827 4.472 1.00 96.00 82 ARG A CA 1
ATOM 636 C C . ARG A 1 82 ? 4.712 3.281 3.197 1.00 96.00 82 ARG A C 1
ATOM 638 O O . ARG A 1 82 ? 4.428 2.153 2.805 1.00 96.00 82 ARG A O 1
ATOM 645 N N . PHE A 1 83 ? 5.540 4.098 2.560 1.00 92.25 83 PHE A N 1
ATOM 646 C CA . PHE A 1 83 ? 6.193 3.777 1.294 1.00 92.25 83 PHE A CA 1
ATOM 647 C C . PHE A 1 83 ? 7.469 2.996 1.544 1.00 92.25 83 PHE A C 1
ATOM 649 O O . PHE A 1 83 ? 8.349 3.561 2.188 1.00 92.25 83 PHE A O 1
ATOM 656 N N . ASP A 1 84 ? 7.560 1.765 1.029 1.00 91.06 84 ASP A N 1
ATOM 657 C CA . ASP A 1 84 ? 8.718 0.867 1.148 1.00 91.06 84 ASP A CA 1
ATOM 658 C C . ASP A 1 84 ? 9.497 1.100 2.453 1.00 91.06 84 ASP A C 1
ATOM 660 O O . ASP A 1 84 ? 10.580 1.693 2.442 1.00 91.06 84 ASP A O 1
ATOM 664 N N . PRO A 1 85 ? 8.922 0.750 3.618 1.00 87.12 85 PRO A N 1
ATOM 665 C CA . PRO A 1 85 ? 9.464 1.173 4.907 1.00 87.12 85 PRO A CA 1
ATOM 666 C C . PRO A 1 85 ? 10.867 0.616 5.181 1.00 87.12 85 PRO A C 1
ATOM 668 O O . PRO A 1 85 ? 11.570 1.164 6.031 1.00 87.12 85 PRO A O 1
ATOM 671 N N . VAL A 1 86 ? 11.277 -0.436 4.462 1.00 87.25 86 VAL A N 1
ATOM 672 C CA . VAL A 1 86 ? 12.631 -0.994 4.513 1.00 87.25 86 VAL A CA 1
ATOM 673 C C . VAL A 1 86 ? 13.622 -0.035 3.855 1.00 87.25 86 VAL A C 1
ATOM 675 O O . VAL A 1 86 ? 14.637 0.304 4.462 1.00 87.25 86 VAL A O 1
ATOM 678 N N . GLN A 1 87 ? 13.327 0.446 2.643 1.00 81.31 87 GLN A N 1
ATOM 679 C CA . GLN A 1 87 ? 14.235 1.336 1.906 1.00 81.31 87 GLN A CA 1
ATOM 680 C C . GLN A 1 87 ? 14.026 2.825 2.212 1.00 81.31 87 GLN A C 1
ATOM 682 O O . GLN A 1 87 ? 14.930 3.638 2.006 1.00 81.31 87 GLN A O 1
ATOM 687 N N . ARG A 1 88 ? 12.843 3.213 2.700 1.00 82.25 88 ARG A N 1
ATOM 688 C CA . ARG A 1 88 ? 12.451 4.605 2.973 1.00 82.25 88 ARG A CA 1
ATOM 689 C C . ARG A 1 88 ? 11.831 4.756 4.367 1.00 82.25 88 ARG A C 1
ATOM 691 O O . ARG A 1 88 ? 10.642 5.073 4.494 1.00 82.25 88 ARG A O 1
ATOM 698 N N . PRO A 1 89 ? 12.629 4.603 5.439 1.00 85.94 89 PRO A N 1
ATOM 699 C CA . PRO A 1 89 ? 12.136 4.744 6.801 1.00 85.94 89 PRO A CA 1
ATOM 700 C C . PRO A 1 89 ? 11.426 6.085 7.015 1.00 85.94 89 PRO A C 1
ATOM 702 O O . PRO A 1 89 ? 11.974 7.161 6.776 1.00 85.94 89 PRO A O 1
ATOM 705 N N . GLY A 1 90 ? 10.175 6.024 7.469 1.00 87.31 90 GLY A N 1
ATOM 706 C CA . GLY A 1 90 ? 9.375 7.210 7.764 1.00 87.31 90 GLY A CA 1
ATOM 707 C C . GLY A 1 90 ? 8.829 7.965 6.546 1.00 87.31 90 GLY A C 1
ATOM 708 O O . GLY A 1 90 ? 8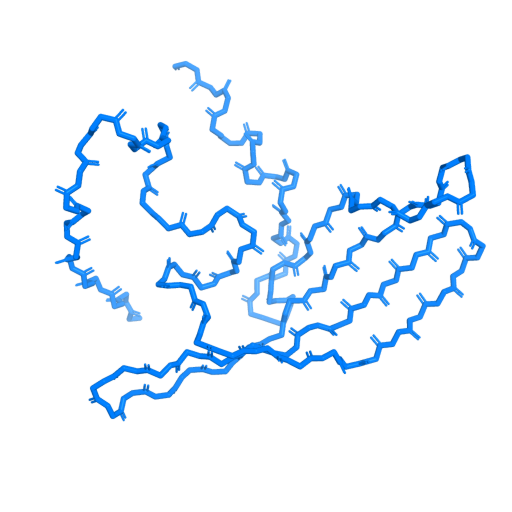.286 9.057 6.746 1.00 87.31 90 GLY A O 1
ATOM 709 N N . GLY A 1 91 ? 8.941 7.429 5.326 1.00 88.56 91 GLY A N 1
ATOM 710 C CA . GLY A 1 91 ? 8.260 7.953 4.141 1.00 88.56 91 GLY A CA 1
ATOM 711 C C . GLY A 1 91 ? 6.767 7.624 4.167 1.00 88.56 91 GLY A C 1
ATOM 712 O O . GLY A 1 91 ? 6.397 6.452 4.188 1.00 88.56 91 GLY A O 1
ATOM 713 N N . THR A 1 92 ? 5.906 8.648 4.165 1.00 92.75 92 THR A N 1
ATOM 714 C CA . THR A 1 92 ? 4.446 8.464 4.193 1.00 92.75 92 THR A CA 1
ATOM 715 C C . THR A 1 92 ? 3.710 9.327 3.173 1.00 92.75 92 THR A C 1
ATOM 717 O O . THR A 1 92 ? 4.229 10.365 2.741 1.00 92.75 92 THR A O 1
ATOM 720 N N . LEU A 1 93 ? 2.488 8.927 2.806 1.00 89.81 93 LEU A N 1
ATOM 721 C CA . LEU A 1 93 ? 1.607 9.706 1.930 1.00 89.81 93 LEU A CA 1
ATOM 722 C C . LEU A 1 93 ? 1.293 11.073 2.548 1.00 89.81 93 LEU A C 1
ATOM 724 O O . LEU A 1 93 ? 1.425 12.101 1.883 1.00 89.81 93 LEU A O 1
ATOM 728 N N . SER A 1 94 ? 0.968 11.106 3.840 1.00 89.38 94 SER A N 1
ATOM 729 C CA . SER A 1 94 ? 0.697 12.352 4.569 1.00 89.38 94 SER A CA 1
ATOM 730 C C . SER A 1 94 ? 1.862 13.353 4.512 1.00 89.38 94 SER A C 1
ATOM 732 O O . SER A 1 94 ? 1.645 14.551 4.318 1.00 89.38 94 SER A O 1
ATOM 734 N N . LYS A 1 95 ? 3.114 12.884 4.624 1.00 86.44 95 LYS A N 1
ATOM 735 C CA . LYS A 1 95 ? 4.309 13.732 4.472 1.00 86.44 95 LYS A CA 1
ATOM 736 C C . LYS A 1 95 ? 4.508 14.190 3.030 1.00 86.44 95 LYS A C 1
ATOM 738 O O . LYS A 1 95 ? 4.830 15.356 2.821 1.00 86.44 95 LYS A O 1
ATOM 743 N N . ARG A 1 96 ? 4.289 13.304 2.050 1.00 82.38 96 ARG A N 1
ATOM 744 C CA . ARG A 1 96 ? 4.397 13.627 0.616 1.00 82.38 96 ARG A CA 1
ATOM 745 C C . ARG A 1 96 ? 3.459 14.774 0.231 1.00 82.38 96 ARG A C 1
ATOM 747 O O . ARG A 1 96 ? 3.903 15.717 -0.414 1.00 82.38 96 ARG A O 1
ATOM 754 N N . ILE A 1 97 ? 2.210 14.736 0.696 1.00 81.06 97 ILE A N 1
ATOM 755 C CA . ILE A 1 97 ? 1.211 15.780 0.412 1.00 81.06 97 ILE A CA 1
ATOM 756 C C . ILE A 1 97 ? 1.592 17.118 1.068 1.00 81.06 97 ILE A C 1
ATOM 758 O O . ILE A 1 97 ? 1.462 18.167 0.445 1.00 81.06 97 ILE A O 1
ATOM 762 N N . ARG A 1 98 ? 2.118 17.108 2.303 1.00 75.38 98 ARG A N 1
ATOM 763 C CA . ARG A 1 98 ? 2.521 18.341 3.015 1.00 75.38 98 ARG A CA 1
ATOM 764 C C . ARG A 1 98 ? 3.712 19.068 2.387 1.00 75.38 98 ARG A C 1
ATOM 766 O O . ARG A 1 98 ? 3.829 20.283 2.525 1.00 75.38 98 ARG A O 1
ATOM 773 N N . ILE A 1 99 ? 4.613 18.344 1.728 1.00 58.59 99 ILE A N 1
ATOM 774 C CA . ILE A 1 99 ? 5.763 18.953 1.042 1.00 58.59 99 ILE A CA 1
ATOM 775 C C . ILE A 1 99 ? 5.299 19.744 -0.191 1.00 58.59 99 ILE A C 1
ATOM 777 O O . ILE A 1 99 ? 5.902 20.755 -0.528 1.00 58.59 99 ILE A O 1
ATOM 781 N N . GLN A 1 100 ? 4.192 19.340 -0.815 1.00 53.53 100 GLN A N 1
ATOM 782 C CA . GLN A 1 100 ? 3.663 19.957 -2.035 1.00 53.53 100 GLN A CA 1
ATOM 783 C C . GLN A 1 100 ? 2.727 21.150 -1.776 1.00 53.53 100 GLN A C 1
ATOM 785 O O . GLN A 1 100 ? 2.286 21.796 -2.719 1.00 53.53 100 GLN A O 1
ATOM 790 N N . SER A 1 101 ? 2.422 21.464 -0.513 1.00 48.19 101 SER A N 1
ATOM 791 C CA . SER A 1 101 ? 1.548 22.580 -0.127 1.00 48.19 101 SER A CA 1
ATOM 792 C C . SER A 1 101 ? 2.296 23.870 0.250 1.00 48.19 101 SER A C 1
ATOM 794 O O . SER A 1 101 ? 1.714 24.730 0.908 1.00 48.19 101 SER A O 1
ATOM 796 N N . HIS A 1 102 ? 3.573 24.008 -0.123 1.00 32.81 102 HIS A N 1
ATOM 797 C CA . HIS A 1 102 ? 4.296 25.282 -0.022 1.00 32.81 102 HIS A CA 1
ATOM 798 C C . HIS A 1 102 ? 4.207 26.033 -1.368 1.00 32.81 102 HIS A C 1
ATOM 800 O O . HIS A 1 102 ? 4.549 25.422 -2.381 1.00 32.81 102 HIS A O 1
ATOM 806 N N . PRO A 1 103 ? 3.710 27.290 -1.390 1.00 43.16 103 PRO A N 1
ATOM 807 C CA . PRO A 1 103 ? 3.599 28.108 -2.601 1.00 43.16 103 PRO A CA 1
ATOM 808 C C . PRO A 1 103 ? 4.954 28.545 -3.167 1.00 43.16 103 PRO A C 1
ATOM 810 O O . PRO A 1 103 ? 5.924 28.653 -2.379 1.00 43.16 103 PRO A O 1
#

Sequence (103 aa):
MRLNCGVRHKNNT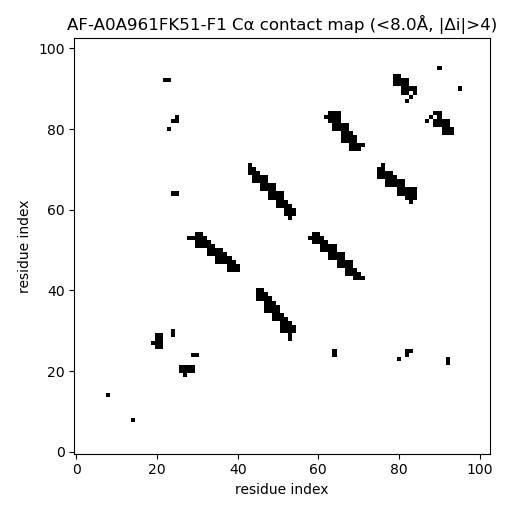QKLPLEEGSIFLSCYEGASTFEIGSIAVTGDRAEVTIDLTYEEAGITVQWTDIALLVRRSGKWLLDDIRFDPVQRPGGTLSKRIRIQSHP

Solvent-accessible surface area (backbone atoms only — not comparable to full-atom values): 6418 Å² total; per-residue (Å²): 133,84,88,81,77,90,74,80,75,94,56,80,89,75,58,63,101,58,90,74,56,45,83,90,46,75,44,57,92,44,65,72,45,75,45,81,60,61,74,50,76,59,89,57,32,34,43,34,36,34,41,32,33,28,70,58,98,92,45,76,48,76,53,47,35,32,44,32,33,34,54,55,97,92,38,81,39,85,71,44,35,37,29,31,55,87,88,32,73,89,39,34,41,67,58,57,56,59,68,71,70,64,134

Secondary structure (DSSP, 8-state):
---------S-TTS--SSSSS-TT-SSSS--SEEEEEEEEEETTEEEEEEEEEEEETTEEEEEEEEEEEEEETTEEEEEEEE--TTTSTT-BHHHHHHHTT--

Foldseek 3Di:
DDPDDDDDDPDPVPDDPDPAADLQALDRVFFPDKDWDDWDDDPQKIKIKIWGWHDDPRDIDIAIKIFIWGADPNDTDGPKIHYRCVVPPPDISVVVVVVVPDD

Mean predicted aligned error: 9.11 Å